Protein AF-A0AAU7STB5-F1 (afdb_monomer)

Mean predicted aligned error: 6.51 Å

Radius of gyration: 11.25 Å; Cα contacts (8 Å, |Δi|>4): 115; chains: 1; bounding box: 31×24×24 Å

pLDDT: mean 76.01, std 9.76, range [49.88, 88.62]

Foldseek 3Di:
DDQVVVVVVLCVLQVVQWPDWDGDDVQKTKTKGAQVSRDDCSVVVVVVVCVVVVWDWDWAADDDRIIIIITGRD

Sequence (74 aa):
MKVSTFTTTFEELLGYSFRRLNAPEDGIVKIEVCVSSLVGNALNRFLDYCSKHGYKHGVEEIKDNLILLTVHLK

Secondary structure (DSSP, 8-state):
--HHHHHHHHHHHHTT-EEEEEEEETTEEEEEEETTT--TTHHHHHHHHHHHTT-EEEEEEEETTEEEEEEE--

Organism: NCBI:txid3156489

Nearest PDB structures (foldseek):
  4v5o-assembly2_BF  TM=5.036E-01  e=1.000E+00  Tetrahymena thermophila
  4uer-assembly1_F  TM=5.251E-01  e=1.635E+00  Lachancea kluyveri
  3j80-assembly1_j  TM=4.958E-01  e=1.966E+00  Saccharomyces cerevisiae
  6bw5-assembly2_C  TM=3.934E-01  e=6.916E-01  Homo sapiens
  2rvh-assembly1_A  TM=4.884E-01  e=4.370E+00  Saccharomyces cerevisiae S288C

Structure (mmCIF, N/CA/C/O backbone):
data_AF-A0AAU7STB5-F1
#
_entry.id   AF-A0AAU7STB5-F1
#
loop_
_atom_site.group_PDB
_atom_site.id
_atom_site.type_symbol
_atom_site.label_atom_id
_atom_site.label_alt_id
_atom_site.label_comp_id
_atom_site.label_asym_id
_atom_site.label_entity_id
_atom_site.label_seq_id
_atom_site.pdbx_PDB_ins_code
_atom_site.Cartn_x
_atom_site.Cartn_y
_atom_site.Cartn_z
_atom_site.occupancy
_atom_site.B_iso_or_equiv
_atom_site.auth_seq_id
_atom_site.auth_comp_id
_atom_site.auth_asym_id
_atom_site.auth_atom_id
_atom_site.pdbx_PDB_model_num
ATOM 1 N N . MET A 1 1 ? 16.737 -6.617 -5.002 1.00 49.88 1 MET A N 1
ATOM 2 C CA . MET A 1 1 ? 16.532 -6.335 -3.560 1.00 49.88 1 MET A CA 1
ATOM 3 C C . MET A 1 1 ? 16.061 -7.630 -2.903 1.00 49.88 1 MET A C 1
ATOM 5 O O . MET A 1 1 ? 15.226 -8.295 -3.502 1.00 49.88 1 MET A O 1
ATOM 9 N N . LYS A 1 2 ? 16.625 -8.067 -1.766 1.00 54.84 2 LYS A N 1
ATOM 10 C CA . LYS A 1 2 ? 16.138 -9.287 -1.091 1.00 54.84 2 LYS A CA 1
ATOM 11 C C . LYS A 1 2 ? 14.759 -9.003 -0.489 1.00 54.84 2 LYS A C 1
ATOM 13 O O . LYS A 1 2 ? 14.580 -7.989 0.177 1.00 54.84 2 LYS A O 1
ATOM 18 N N . VAL A 1 3 ? 13.823 -9.920 -0.712 1.00 55.91 3 VAL A N 1
ATOM 19 C CA . VAL A 1 3 ? 12.440 -9.915 -0.203 1.00 55.91 3 VAL A CA 1
ATOM 20 C C . VAL A 1 3 ? 12.349 -9.499 1.264 1.00 55.91 3 VAL A C 1
ATOM 22 O O . VAL A 1 3 ? 11.508 -8.690 1.622 1.00 55.91 3 VAL A O 1
ATOM 25 N N . SER A 1 4 ? 13.260 -10.007 2.090 1.00 53.69 4 SER A N 1
ATOM 26 C CA . SER A 1 4 ? 13.300 -9.777 3.535 1.00 53.69 4 SER A CA 1
ATOM 27 C C . SER A 1 4 ? 13.496 -8.306 3.910 1.00 53.69 4 SER A C 1
ATOM 29 O O . SER A 1 4 ? 12.972 -7.853 4.914 1.00 53.69 4 SER A O 1
ATOM 31 N N . THR A 1 5 ? 14.242 -7.544 3.104 1.00 61.22 5 THR A N 1
ATOM 32 C CA . THR A 1 5 ? 14.409 -6.099 3.323 1.00 61.22 5 THR A CA 1
ATOM 33 C C . THR A 1 5 ? 13.148 -5.348 2.920 1.00 61.22 5 THR A C 1
ATOM 35 O O . THR A 1 5 ? 12.766 -4.390 3.579 1.00 61.22 5 THR A O 1
ATOM 38 N N . PHE A 1 6 ? 12.490 -5.809 1.853 1.00 65.69 6 PHE A N 1
ATOM 39 C CA . PHE A 1 6 ? 11.260 -5.210 1.354 1.00 65.69 6 PHE A CA 1
ATOM 40 C C . PHE A 1 6 ? 10.152 -5.318 2.403 1.00 65.69 6 PHE A C 1
ATOM 42 O O . PHE A 1 6 ? 9.551 -4.310 2.753 1.00 65.69 6 PHE A O 1
ATOM 49 N N . THR A 1 7 ? 9.946 -6.504 2.979 1.00 63.16 7 THR A N 1
ATOM 50 C CA . THR A 1 7 ? 8.921 -6.741 4.003 1.00 63.16 7 THR A CA 1
ATOM 51 C C . THR A 1 7 ? 9.119 -5.852 5.221 1.00 63.16 7 THR A C 1
ATOM 53 O O . THR A 1 7 ? 8.208 -5.098 5.541 1.00 63.16 7 THR A O 1
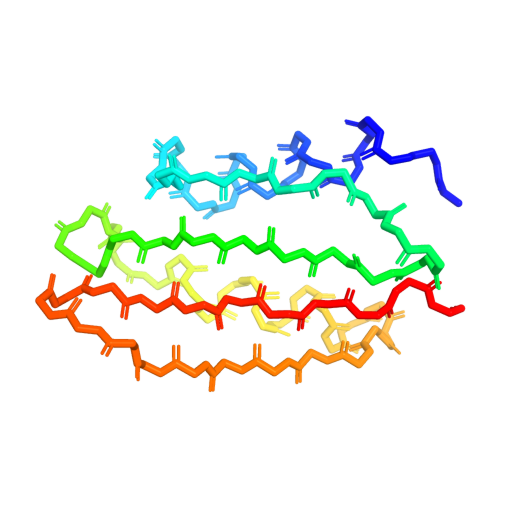ATOM 56 N N . THR A 1 8 ? 10.318 -5.827 5.811 1.00 64.56 8 THR A N 1
ATOM 57 C CA . THR A 1 8 ? 10.610 -5.026 7.012 1.00 64.56 8 THR A CA 1
ATOM 58 C C . THR A 1 8 ? 10.361 -3.532 6.799 1.00 64.56 8 THR A C 1
ATOM 60 O O . THR A 1 8 ? 9.771 -2.886 7.660 1.00 64.56 8 THR A O 1
ATOM 63 N N . THR A 1 9 ? 10.717 -2.983 5.631 1.00 69.00 9 THR A N 1
ATOM 64 C CA . THR A 1 9 ? 10.427 -1.577 5.303 1.00 69.00 9 THR A CA 1
ATOM 65 C C . THR A 1 9 ? 8.926 -1.280 5.323 1.00 69.00 9 THR A C 1
ATOM 67 O O . THR A 1 9 ? 8.515 -0.216 5.782 1.00 69.00 9 THR A O 1
ATOM 70 N N . PHE A 1 10 ? 8.082 -2.214 4.881 1.00 71.25 10 PHE A N 1
ATOM 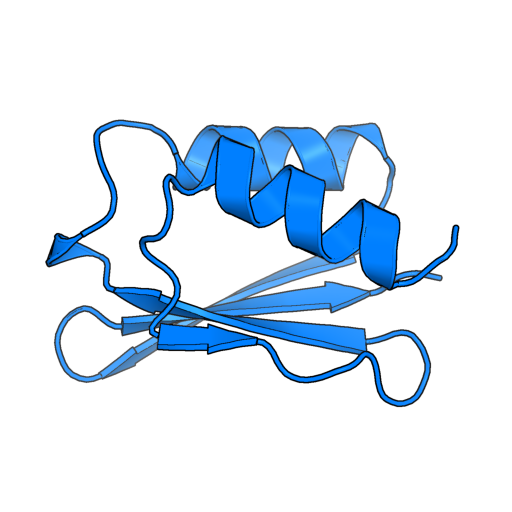71 C CA . PHE A 1 10 ? 6.634 -2.025 4.951 1.00 71.25 10 PHE A CA 1
ATOM 72 C C . PHE A 1 10 ? 6.053 -2.263 6.329 1.00 71.25 10 PHE A C 1
ATOM 74 O O . PHE A 1 10 ? 5.087 -1.588 6.672 1.00 71.25 10 PHE A O 1
ATOM 81 N N . GLU A 1 11 ? 6.639 -3.150 7.130 1.00 70.62 11 GLU A N 1
ATOM 82 C CA . GLU A 1 11 ? 6.232 -3.293 8.528 1.00 70.62 11 GLU A CA 1
ATOM 83 C C . GLU A 1 11 ? 6.453 -1.990 9.300 1.00 70.62 11 GLU A C 1
ATOM 85 O O . GLU A 1 11 ? 5.576 -1.577 10.059 1.00 70.62 11 GLU A O 1
ATOM 90 N N . GLU A 1 12 ? 7.572 -1.306 9.048 1.00 71.50 12 GLU A N 1
ATOM 91 C CA . GLU A 1 12 ? 7.869 0.003 9.635 1.00 71.50 12 GLU A CA 1
ATOM 92 C C . GLU A 1 12 ? 6.963 1.117 9.091 1.00 71.50 12 GLU A C 1
ATOM 94 O O . GLU A 1 12 ? 6.504 1.968 9.853 1.00 71.50 12 GLU A O 1
ATOM 99 N N . LEU A 1 13 ? 6.663 1.118 7.787 1.00 73.50 13 LEU A N 1
ATOM 100 C CA . LEU A 1 13 ? 5.810 2.143 7.168 1.00 73.50 13 LEU A CA 1
ATOM 101 C C . LEU A 1 13 ? 4.323 1.989 7.515 1.00 73.50 13 LEU A C 1
ATOM 103 O O . LEU A 1 13 ? 3.623 2.992 7.661 1.00 73.50 13 LEU A O 1
ATOM 107 N N . LEU A 1 14 ? 3.840 0.751 7.619 1.00 71.56 14 LEU A N 1
ATOM 108 C CA . LEU A 1 14 ? 2.441 0.416 7.900 1.00 71.56 14 LEU A CA 1
ATOM 109 C C . LEU A 1 14 ? 2.191 0.127 9.388 1.00 71.56 14 LEU A C 1
ATOM 111 O O . LEU A 1 14 ? 1.041 -0.034 9.785 1.00 71.56 14 LEU A O 1
ATOM 115 N N . GLY A 1 15 ? 3.238 0.064 10.213 1.00 65.12 15 GLY A N 1
ATOM 116 C CA . GLY A 1 15 ? 3.154 -0.061 11.668 1.00 65.12 15 GLY A CA 1
ATOM 117 C C . GLY A 1 15 ? 2.518 -1.366 12.148 1.00 65.12 15 GLY A C 1
ATOM 118 O O . GLY A 1 15 ? 1.512 -1.319 12.849 1.00 65.12 15 GLY A O 1
ATOM 119 N N . TYR A 1 16 ? 3.059 -2.528 11.759 1.00 63.28 16 TYR A N 1
ATOM 120 C CA . TYR A 1 16 ? 2.540 -3.864 12.143 1.00 63.28 16 TYR A CA 1
ATOM 121 C C . TYR A 1 16 ? 1.058 -4.132 11.794 1.00 63.28 16 TYR A C 1
ATOM 123 O O . TYR A 1 16 ? 0.455 -5.083 12.283 1.00 63.28 16 TYR A O 1
ATOM 131 N N . SER A 1 17 ? 0.456 -3.316 10.924 1.00 62.84 17 SER A N 1
ATOM 132 C CA . SER A 1 17 ? -0.988 -3.349 10.631 1.00 62.84 17 SER A CA 1
ATOM 133 C C . SER A 1 17 ? -1.384 -4.273 9.473 1.00 62.84 17 SER A C 1
ATOM 135 O O . SER A 1 17 ? -2.528 -4.251 9.007 1.00 62.84 17 SER A O 1
ATOM 137 N N . PHE A 1 18 ? -0.445 -5.073 8.970 1.00 67.31 18 PHE A N 1
ATOM 138 C CA . PHE A 1 18 ? -0.689 -6.023 7.890 1.00 67.31 18 PHE A CA 1
ATOM 139 C C . PHE A 1 18 ? -1.167 -7.357 8.470 1.00 67.31 18 PHE A C 1
ATOM 141 O O . PHE A 1 18 ? -0.594 -7.921 9.397 1.00 67.31 18 PHE A O 1
ATOM 148 N N . ARG A 1 19 ? -2.263 -7.861 7.908 1.00 63.91 19 ARG A N 1
ATOM 149 C CA . ARG A 1 19 ? -2.914 -9.110 8.309 1.00 63.91 19 ARG A CA 1
ATOM 150 C C . ARG A 1 19 ? -2.255 -10.317 7.651 1.00 63.91 19 ARG A C 1
ATOM 152 O O . ARG A 1 19 ? -2.264 -11.408 8.215 1.00 63.91 19 ARG A O 1
ATOM 159 N N . ARG A 1 20 ? -1.686 -10.119 6.460 1.00 66.75 20 ARG A N 1
ATOM 160 C CA . ARG A 1 20 ? -0.968 -11.150 5.717 1.00 66.75 20 ARG A CA 1
ATOM 161 C C . ARG A 1 20 ? 0.025 -10.512 4.762 1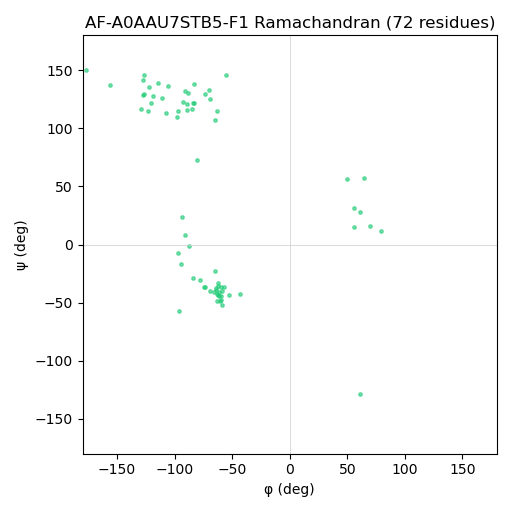.00 66.75 20 ARG A C 1
ATOM 163 O O . ARG A 1 20 ? -0.300 -9.547 4.073 1.00 66.75 20 ARG A O 1
ATOM 170 N N . LEU A 1 21 ? 1.215 -11.088 4.697 1.00 68.44 21 LEU A N 1
ATOM 171 C CA . LEU A 1 21 ? 2.196 -10.771 3.679 1.00 68.44 21 LEU A CA 1
ATOM 172 C C . LEU A 1 21 ? 2.555 -12.064 2.960 1.00 68.44 21 LEU A C 1
ATOM 174 O O . LEU A 1 21 ? 3.087 -12.995 3.566 1.00 68.44 21 LEU A O 1
ATOM 178 N N . ASN A 1 22 ? 2.223 -12.133 1.675 1.00 67.88 22 ASN A N 1
ATOM 179 C CA . ASN A 1 22 ? 2.646 -13.252 0.850 1.00 67.88 22 ASN A CA 1
ATOM 180 C C . ASN A 1 22 ? 4.069 -12.984 0.360 1.00 67.88 22 ASN A C 1
ATOM 182 O O . ASN A 1 22 ? 4.407 -11.858 -0.022 1.00 67.88 22 ASN A O 1
ATOM 186 N N . ALA A 1 23 ? 4.902 -14.025 0.378 1.00 62.88 23 ALA A N 1
ATOM 187 C CA . ALA A 1 23 ? 6.207 -13.965 -0.259 1.00 62.88 23 ALA A CA 1
ATOM 188 C C . ALA A 1 23 ? 6.029 -13.575 -1.738 1.00 62.88 23 ALA A C 1
ATOM 190 O O . ALA A 1 23 ? 5.022 -13.946 -2.344 1.00 62.88 23 ALA A O 1
ATOM 191 N N . PRO A 1 24 ? 6.968 -12.819 -2.325 1.00 67.19 24 PRO A N 1
ATOM 192 C CA . PRO A 1 24 ? 6.887 -12.458 -3.721 1.00 67.19 24 PRO A CA 1
ATOM 193 C C . PRO A 1 24 ? 7.006 -13.710 -4.571 1.00 67.19 24 PRO A C 1
ATOM 195 O O . PRO A 1 24 ? 8.088 -14.280 -4.715 1.00 67.19 24 PRO A O 1
ATOM 198 N N . GLU A 1 25 ? 5.885 -14.107 -5.149 1.00 68.88 25 GLU A N 1
ATOM 199 C CA . GLU A 1 25 ? 5.849 -15.034 -6.264 1.00 68.88 25 GLU A CA 1
ATOM 200 C C . GLU A 1 25 ? 6.065 -14.204 -7.532 1.00 68.88 25 GLU A C 1
ATOM 202 O O . GLU A 1 25 ? 5.354 -13.229 -7.776 1.00 68.88 25 GLU A O 1
ATOM 207 N N . ASP A 1 26 ? 7.107 -14.535 -8.298 1.00 72.19 26 ASP A N 1
ATOM 208 C CA . ASP A 1 26 ? 7.428 -13.881 -9.578 1.00 72.19 26 ASP A CA 1
ATOM 209 C C . ASP A 1 26 ? 7.717 -12.361 -9.485 1.00 72.19 26 ASP A C 1
ATOM 211 O O . ASP A 1 26 ? 7.489 -11.591 -10.413 1.00 72.19 26 ASP A O 1
ATOM 215 N N . GLY A 1 27 ? 8.210 -11.896 -8.330 1.00 75.00 27 GLY A N 1
ATOM 216 C CA . GLY A 1 27 ? 8.466 -10.471 -8.088 1.00 75.00 27 GLY A CA 1
ATOM 217 C C . GLY A 1 27 ? 7.212 -9.665 -7.739 1.00 75.00 27 GLY A C 1
ATOM 218 O O . GLY A 1 27 ? 7.270 -8.441 -7.698 1.00 7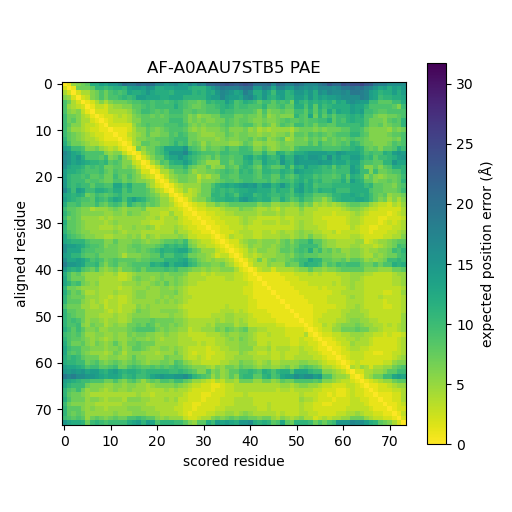5.00 27 GLY A O 1
ATOM 219 N N . ILE A 1 28 ? 6.081 -10.312 -7.452 1.00 81.31 28 ILE A N 1
ATOM 220 C CA . ILE A 1 28 ? 4.843 -9.640 -7.044 1.00 81.31 28 ILE A CA 1
ATOM 221 C C . ILE A 1 28 ? 4.603 -9.872 -5.557 1.00 81.31 28 ILE A C 1
ATOM 223 O O . ILE A 1 28 ? 4.299 -10.979 -5.128 1.00 81.31 28 ILE A O 1
ATOM 227 N N . VAL A 1 29 ? 4.690 -8.812 -4.763 1.00 81.31 29 VAL A N 1
ATOM 228 C CA . VAL A 1 29 ? 4.367 -8.823 -3.335 1.00 81.31 29 VAL A CA 1
ATOM 229 C C . VAL A 1 29 ? 2.900 -8.465 -3.153 1.00 81.31 29 VAL A C 1
ATOM 231 O O . VAL A 1 29 ? 2.432 -7.472 -3.704 1.00 81.31 29 VAL A O 1
A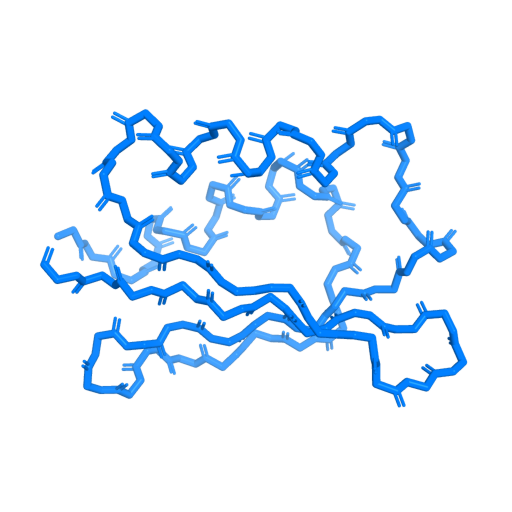TOM 234 N N . LYS A 1 30 ? 2.180 -9.248 -2.349 1.00 84.06 30 LYS A N 1
ATOM 235 C CA . LYS A 1 30 ? 0.797 -8.961 -1.954 1.00 84.06 30 LYS A CA 1
ATOM 236 C C . LYS A 1 30 ? 0.719 -8.808 -0.441 1.00 84.06 30 LYS A C 1
ATOM 238 O O . LYS A 1 30 ? 1.182 -9.684 0.291 1.00 84.06 30 LYS A O 1
ATOM 243 N N . ILE A 1 31 ? 0.145 -7.699 0.007 1.00 82.44 31 ILE A N 1
ATOM 244 C CA . ILE A 1 31 ? 0.067 -7.303 1.410 1.00 82.44 31 ILE A CA 1
ATOM 245 C C . ILE A 1 31 ? -1.384 -6.971 1.722 1.00 82.44 31 ILE A C 1
ATOM 247 O O . ILE A 1 31 ? -1.951 -6.037 1.165 1.00 82.44 31 ILE A O 1
ATOM 251 N N . GLU A 1 32 ? -1.984 -7.733 2.620 1.00 85.81 32 GLU A N 1
ATOM 252 C CA . GLU A 1 32 ? -3.318 -7.457 3.138 1.00 85.81 32 GLU A CA 1
ATOM 253 C C . GLU A 1 32 ? -3.183 -6.557 4.364 1.00 85.81 32 GLU A C 1
ATOM 255 O O . GLU A 1 32 ? -2.533 -6.933 5.341 1.00 85.81 32 GLU A O 1
ATOM 260 N N . VAL A 1 33 ? -3.787 -5.373 4.333 1.00 81.94 33 VAL A N 1
ATOM 261 C CA . VAL A 1 33 ? -3.708 -4.375 5.404 1.00 81.94 33 VAL A CA 1
ATOM 262 C C . VAL A 1 33 ? -5.103 -4.042 5.901 1.00 81.94 33 VAL A C 1
ATOM 264 O O . VAL A 1 33 ? -6.022 -3.835 5.112 1.00 81.94 33 VAL A O 1
ATOM 267 N N . CYS A 1 34 ? -5.262 -3.979 7.220 1.00 81.75 34 CYS A N 1
ATOM 268 C CA . CYS A 1 34 ? -6.507 -3.535 7.828 1.00 81.75 34 CYS A CA 1
ATOM 269 C C . CYS A 1 34 ? -6.517 -2.002 7.913 1.00 81.75 34 CYS A C 1
ATOM 271 O O . CYS A 1 34 ? -5.706 -1.410 8.623 1.00 81.75 34 CYS A O 1
ATOM 273 N N . VAL A 1 35 ? -7.451 -1.355 7.223 1.00 77.31 35 VAL A N 1
ATOM 274 C CA . VAL A 1 35 ? -7.697 0.091 7.242 1.00 77.31 35 VAL A CA 1
ATOM 275 C C . VAL A 1 35 ? -7.988 0.589 8.651 1.00 77.31 35 VAL A C 1
ATOM 277 O O . VAL A 1 35 ? -7.495 1.644 9.028 1.00 77.31 35 VAL A O 1
ATOM 280 N N . SER A 1 36 ? -8.693 -0.193 9.471 1.00 76.00 36 SER A N 1
ATOM 281 C CA . SER A 1 36 ? -8.921 0.157 10.881 1.00 76.00 36 SER A CA 1
ATOM 282 C C . SER A 1 36 ? -7.637 0.185 11.716 1.00 76.00 36 SER A C 1
ATOM 284 O O . SER A 1 36 ? -7.608 0.825 12.762 1.00 76.00 36 SER A O 1
ATOM 286 N N . SER A 1 37 ? -6.590 -0.519 11.280 1.00 72.19 37 SER A N 1
ATOM 287 C CA . SER A 1 37 ? -5.279 -0.526 11.933 1.00 72.19 37 SER A CA 1
ATOM 288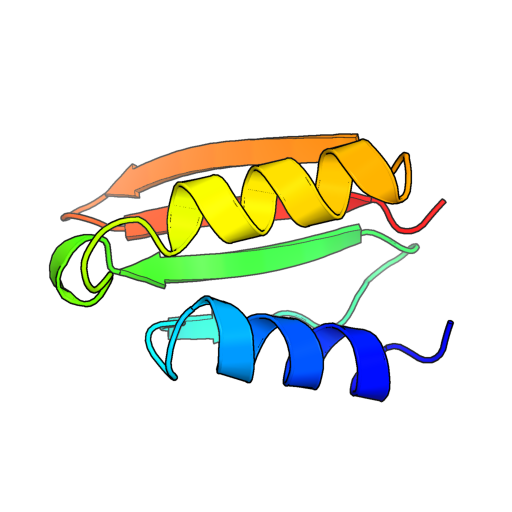 C C . SER A 1 37 ? -4.314 0.493 11.324 1.00 72.19 37 SER A C 1
ATOM 290 O O . SER A 1 37 ? -3.333 0.845 11.971 1.00 72.19 37 SER A O 1
ATOM 292 N N . LEU A 1 38 ? -4.590 1.018 10.123 1.00 74.69 38 LEU A N 1
ATOM 293 C CA . LEU A 1 38 ? -3.766 2.061 9.516 1.00 74.69 38 LEU A CA 1
ATOM 294 C C . LEU A 1 38 ? -3.799 3.328 10.371 1.00 74.69 38 LEU A C 1
ATOM 296 O O . LEU A 1 38 ? -4.816 4.011 10.488 1.00 74.69 38 LEU A O 1
ATOM 300 N N . VAL A 1 39 ? -2.646 3.677 10.932 1.00 69.69 39 VAL A N 1
ATOM 301 C CA . VAL A 1 39 ? -2.498 4.898 11.719 1.00 69.69 39 VAL A CA 1
ATOM 302 C C . VAL A 1 39 ? -2.111 6.054 10.798 1.00 69.69 39 VAL A C 1
ATOM 304 O O . VAL A 1 39 ? -1.034 6.075 10.195 1.00 69.69 39 VAL A O 1
ATOM 307 N N . GLY A 1 40 ? -2.992 7.050 10.701 1.00 76.19 40 GLY A N 1
ATOM 308 C CA . GLY A 1 40 ? -2.739 8.285 9.959 1.00 76.19 40 GLY A CA 1
ATOM 309 C C . GLY A 1 40 ? -2.488 8.056 8.463 1.00 76.19 40 GLY A C 1
ATOM 310 O O . GLY A 1 40 ? -3.265 7.404 7.778 1.00 76.19 40 GLY A O 1
ATOM 311 N N . ASN A 1 41 ? -1.390 8.615 7.943 1.00 79.38 41 ASN A N 1
ATOM 312 C CA . ASN A 1 41 ? -1.058 8.614 6.510 1.00 79.38 41 ASN A CA 1
ATOM 313 C C . ASN A 1 41 ? -0.156 7.441 6.075 1.00 79.38 41 ASN A C 1
ATOM 315 O O . ASN A 1 41 ? 0.548 7.553 5.070 1.00 79.38 41 ASN A O 1
ATOM 319 N N . ALA A 1 42 ? -0.145 6.332 6.819 1.00 79.75 42 ALA A N 1
ATOM 320 C CA . ALA A 1 42 ? 0.710 5.173 6.548 1.00 79.75 42 ALA A CA 1
ATOM 321 C C .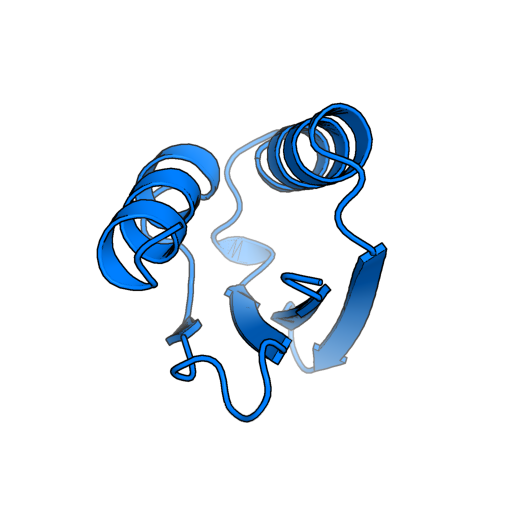 ALA A 1 42 ? 0.577 4.651 5.101 1.00 79.75 42 ALA A C 1
ATOM 323 O O . ALA A 1 42 ? 1.581 4.448 4.417 1.00 79.75 42 ALA A O 1
ATOM 324 N N . LEU A 1 43 ? -0.654 4.551 4.587 1.00 81.31 43 LEU A N 1
ATOM 325 C CA . LEU A 1 43 ? -0.914 4.152 3.201 1.00 81.31 43 LEU A CA 1
ATOM 326 C C . LEU A 1 43 ? -0.325 5.138 2.180 1.00 81.31 43 LEU A C 1
ATOM 328 O O . LEU A 1 43 ? 0.301 4.726 1.211 1.00 81.31 43 LEU A O 1
ATOM 332 N N . ASN A 1 44 ? -0.462 6.445 2.405 1.00 84.88 44 ASN A N 1
ATOM 333 C CA . ASN A 1 44 ? 0.117 7.445 1.504 1.00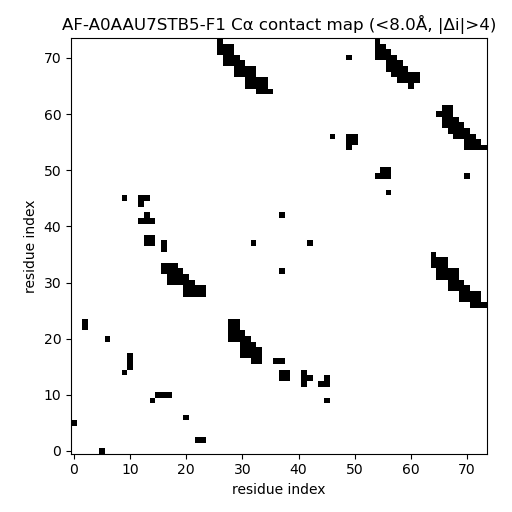 84.88 44 ASN A CA 1
ATOM 334 C C . ASN A 1 44 ? 1.651 7.377 1.484 1.00 84.88 44 ASN A C 1
ATOM 336 O O . ASN A 1 44 ? 2.250 7.469 0.416 1.00 84.88 44 ASN A O 1
ATOM 340 N N . ARG A 1 45 ? 2.299 7.155 2.637 1.00 84.94 45 ARG A N 1
ATOM 341 C CA . ARG A 1 45 ? 3.764 6.978 2.704 1.00 84.94 45 ARG A CA 1
ATOM 342 C C . ARG A 1 45 ? 4.219 5.729 1.953 1.00 84.94 45 ARG A C 1
ATOM 344 O O . ARG A 1 45 ? 5.252 5.764 1.293 1.00 84.94 45 ARG A O 1
ATOM 351 N N . PHE A 1 46 ? 3.440 4.652 2.027 1.00 82.88 46 PHE A N 1
ATOM 352 C CA . PHE A 1 46 ? 3.679 3.434 1.257 1.00 82.88 46 PHE A CA 1
ATOM 353 C C . PHE A 1 46 ? 3.630 3.695 -0.253 1.00 82.88 46 PHE A C 1
ATOM 355 O O . PHE A 1 46 ? 4.527 3.280 -0.989 1.00 82.88 46 PHE A O 1
ATOM 362 N N . LEU A 1 47 ? 2.589 4.389 -0.719 1.00 84.50 47 LEU A N 1
ATOM 363 C CA . LEU A 1 47 ? 2.406 4.693 -2.139 1.00 84.50 47 LEU A CA 1
ATOM 364 C C . LEU A 1 47 ? 3.498 5.635 -2.655 1.00 84.50 47 LEU A C 1
ATOM 366 O O . LEU A 1 47 ? 4.052 5.394 -3.726 1.00 84.50 47 LEU A O 1
ATOM 370 N N . ASP A 1 48 ? 3.871 6.642 -1.862 1.00 87.81 48 ASP A N 1
ATOM 371 C CA . ASP A 1 48 ? 4.996 7.536 -2.156 1.00 87.81 48 ASP A CA 1
ATOM 372 C C . ASP A 1 48 ? 6.320 6.764 -2.268 1.00 87.81 48 ASP A C 1
ATOM 374 O O . ASP A 1 48 ? 7.070 6.964 -3.222 1.00 87.81 48 ASP A O 1
ATOM 378 N N . TYR A 1 49 ? 6.584 5.825 -1.352 1.00 84.75 49 TYR A N 1
ATOM 379 C CA . TYR A 1 49 ? 7.766 4.963 -1.413 1.00 84.75 49 TYR A CA 1
ATOM 380 C C . TYR A 1 49 ? 7.796 4.126 -2.698 1.00 84.75 49 TYR A C 1
ATOM 382 O O . TYR A 1 49 ? 8.813 4.094 -3.394 1.00 84.75 49 TYR A O 1
ATOM 390 N N . CYS A 1 50 ? 6.677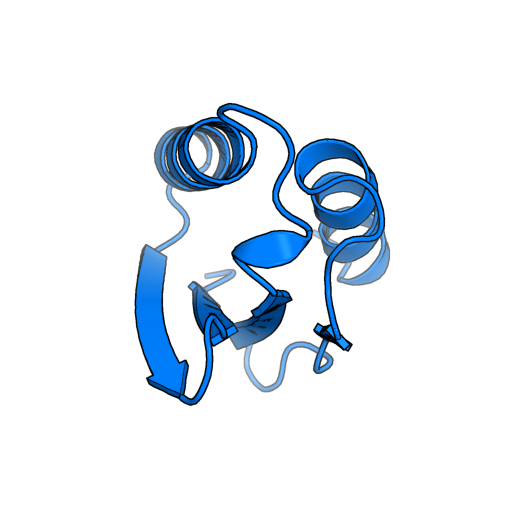 3.486 -3.049 1.00 84.25 50 CYS A N 1
ATOM 391 C CA . CYS A 1 50 ? 6.597 2.685 -4.268 1.00 84.25 50 CYS A CA 1
ATOM 392 C C . CYS A 1 50 ? 6.795 3.548 -5.523 1.00 84.25 50 CYS A C 1
ATOM 394 O O . CYS A 1 50 ? 7.574 3.170 -6.397 1.00 84.25 50 CYS A O 1
ATOM 396 N N . SER A 1 51 ? 6.180 4.734 -5.575 1.00 85.88 51 SER A N 1
ATOM 397 C CA . SER A 1 51 ? 6.378 5.701 -6.663 1.00 85.88 51 SER A CA 1
ATOM 398 C C . SER A 1 51 ? 7.829 6.179 -6.770 1.00 85.88 51 SER A C 1
ATOM 400 O O . SER A 1 51 ? 8.382 6.196 -7.868 1.00 85.88 51 SER A O 1
ATOM 402 N N . LYS A 1 52 ? 8.490 6.500 -5.650 1.00 87.19 52 LYS A N 1
ATOM 403 C CA . LYS A 1 52 ? 9.903 6.929 -5.623 1.00 87.19 52 LYS A CA 1
ATOM 404 C C . LYS A 1 52 ? 10.864 5.868 -6.136 1.00 87.19 52 LYS A C 1
ATOM 406 O O . LYS A 1 52 ? 11.860 6.199 -6.771 1.00 87.19 52 LYS A O 1
ATOM 411 N N . HIS A 1 53 ? 10.571 4.606 -5.852 1.00 82.38 53 HIS A N 1
ATOM 412 C CA . HIS A 1 53 ? 11.380 3.484 -6.305 1.00 82.38 53 HIS A CA 1
ATOM 413 C C . HIS A 1 53 ? 10.978 2.959 -7.693 1.00 82.38 53 HIS A C 1
ATOM 415 O O . HIS A 1 53 ? 11.615 2.037 -8.198 1.00 82.38 53 HIS A O 1
ATOM 421 N N . GLY A 1 54 ? 9.945 3.529 -8.325 1.00 83.00 54 GLY A N 1
ATOM 422 C CA . GLY A 1 54 ? 9.450 3.077 -9.627 1.00 83.00 54 GLY A CA 1
ATOM 423 C C . GLY A 1 54 ? 8.750 1.715 -9.587 1.00 83.00 54 GLY A C 1
ATOM 424 O O . GLY A 1 54 ? 8.553 1.093 -10.631 1.00 83.00 54 GLY A O 1
ATOM 425 N N . TYR A 1 55 ? 8.363 1.240 -8.401 1.00 85.25 55 TYR A N 1
ATOM 426 C CA . TYR A 1 55 ? 7.622 -0.006 -8.262 1.00 85.25 55 TYR A CA 1
ATOM 427 C C . TYR A 1 55 ? 6.185 0.202 -8.718 1.00 85.25 55 TYR A C 1
ATOM 429 O O . TYR A 1 55 ? 5.492 1.109 -8.254 1.00 85.25 55 TYR A O 1
ATOM 437 N N . LYS A 1 56 ? 5.696 -0.674 -9.599 1.00 86.19 56 LYS A N 1
ATOM 438 C CA . LYS A 1 56 ? 4.269 -0.680 -9.928 1.00 86.19 56 LYS A CA 1
ATOM 439 C C . LYS A 1 56 ? 3.500 -1.174 -8.716 1.00 86.19 56 LYS A C 1
ATOM 441 O O . LYS A 1 56 ? 3.775 -2.264 -8.225 1.00 86.19 56 LYS A O 1
ATOM 446 N N . HIS A 1 57 ? 2.531 -0.394 -8.264 1.00 87.25 57 HIS A N 1
ATOM 447 C CA . HIS A 1 57 ? 1.705 -0.736 -7.120 1.00 87.25 57 HIS A CA 1
ATOM 448 C C . HIS A 1 57 ? 0.216 -0.650 -7.470 1.00 87.25 57 HIS A C 1
ATOM 450 O O . HIS A 1 57 ? -0.198 0.197 -8.261 1.00 87.25 57 HIS A O 1
ATOM 456 N N . GLY A 1 58 ? -0.586 -1.522 -6.871 1.00 86.62 58 GLY A N 1
ATOM 457 C CA . GLY A 1 58 ? -2.043 -1.538 -6.940 1.00 86.62 58 GLY A CA 1
ATOM 458 C C . GLY A 1 58 ? -2.625 -1.578 -5.534 1.00 86.62 58 GLY A C 1
ATOM 459 O O . GLY A 1 58 ? -2.071 -2.238 -4.656 1.00 86.62 58 GLY A O 1
ATOM 460 N N . VAL A 1 59 ? -3.720 -0.856 -5.321 1.00 87.62 59 VAL A N 1
ATOM 461 C CA . VAL A 1 59 ? -4.485 -0.867 -4.071 1.00 87.62 59 VAL A CA 1
ATOM 462 C C . VAL A 1 59 ? -5.891 -1.317 -4.421 1.00 87.62 59 VAL A C 1
ATOM 464 O O . VAL A 1 59 ? -6.536 -0.687 -5.256 1.00 87.62 59 VAL A O 1
ATOM 467 N N . GLU A 1 60 ? -6.350 -2.395 -3.806 1.00 88.62 60 GLU A N 1
ATOM 468 C CA . GLU A 1 60 ? -7.689 -2.938 -4.019 1.00 88.62 60 GLU A CA 1
ATOM 469 C C . GLU A 1 60 ? -8.383 -3.110 -2.669 1.00 88.62 60 GLU A C 1
ATOM 471 O O . GLU A 1 60 ? -7.813 -3.687 -1.751 1.00 88.62 60 GLU A O 1
ATOM 476 N N . GLU A 1 61 ? -9.594 -2.587 -2.507 1.00 85.44 61 GLU A N 1
ATOM 477 C CA . GLU A 1 61 ? -10.374 -2.807 -1.287 1.00 85.44 61 GLU A CA 1
ATOM 478 C C . GLU A 1 61 ? -11.104 -4.148 -1.396 1.00 85.44 61 GLU A C 1
ATOM 480 O O . GLU A 1 61 ? -11.855 -4.369 -2.345 1.00 85.44 61 GLU A O 1
ATOM 485 N N . ILE A 1 62 ? -10.859 -5.058 -0.451 1.00 82.81 62 ILE A N 1
ATOM 486 C CA . ILE A 1 62 ? -11.357 -6.438 -0.541 1.00 82.81 62 ILE A CA 1
ATOM 487 C C . ILE A 1 62 ? -12.662 -6.617 0.241 1.00 82.81 62 ILE A C 1
ATOM 489 O O . ILE A 1 62 ? -13.651 -7.082 -0.324 1.00 82.81 62 ILE A O 1
ATOM 493 N N . LYS A 1 63 ? -12.667 -6.315 1.553 1.00 74.50 63 LYS A N 1
ATOM 494 C CA . LYS A 1 63 ? -13.836 -6.457 2.455 1.00 74.50 63 LYS A CA 1
ATOM 495 C C . LYS A 1 63 ? -13.543 -5.952 3.871 1.00 74.50 63 LYS A C 1
ATOM 497 O O . LYS A 1 63 ? -12.423 -6.113 4.328 1.00 74.50 63 LYS A O 1
ATOM 502 N N . ASP A 1 64 ? -14.547 -5.450 4.596 1.00 70.88 64 ASP A N 1
ATOM 503 C CA . ASP A 1 64 ? -14.475 -5.195 6.054 1.00 70.88 64 ASP A CA 1
ATOM 504 C C . ASP A 1 64 ? -13.230 -4.397 6.490 1.00 70.88 64 ASP A C 1
ATOM 506 O O . ASP A 1 64 ? -12.419 -4.844 7.303 1.00 70.88 64 ASP A O 1
ATOM 510 N N . ASN A 1 65 ? -13.039 -3.211 5.905 1.00 78.69 65 ASN A N 1
ATOM 511 C CA . ASN A 1 65 ? -11.858 -2.383 6.152 1.00 78.69 65 ASN A CA 1
ATOM 512 C C . ASN A 1 65 ? -10.534 -3.120 5.859 1.00 78.69 65 ASN A C 1
ATOM 514 O O . ASN A 1 65 ? -9.534 -2.840 6.508 1.00 78.69 65 ASN A O 1
ATOM 518 N N . LEU A 1 66 ? -10.481 -4.050 4.900 1.00 85.44 66 LEU A N 1
ATOM 519 C CA . LEU A 1 66 ? -9.224 -4.565 4.353 1.00 85.44 66 LEU A CA 1
ATOM 520 C C . LEU A 1 66 ? -8.937 -4.030 2.961 1.00 85.44 66 LEU A C 1
ATOM 522 O O . LEU A 1 66 ? -9.784 -4.074 2.070 1.00 85.44 66 LEU A O 1
ATOM 526 N N . ILE A 1 67 ? -7.678 -3.652 2.775 1.00 87.25 67 ILE A N 1
ATOM 527 C CA . ILE A 1 67 ? -7.082 -3.333 1.486 1.00 87.25 67 ILE A CA 1
ATOM 528 C C . ILE A 1 67 ? -5.997 -4.357 1.144 1.00 87.25 67 ILE A C 1
ATOM 530 O O . ILE A 1 67 ? -5.200 -4.757 1.992 1.00 87.25 67 ILE A O 1
ATOM 534 N N . LEU A 1 68 ? -5.955 -4.768 -0.114 1.00 87.19 68 LEU A N 1
ATOM 535 C CA . LEU A 1 68 ? -4.884 -5.530 -0.726 1.00 87.19 68 LEU A CA 1
ATOM 536 C C . LEU A 1 68 ? -3.953 -4.568 -1.456 1.00 87.19 68 LEU A C 1
ATOM 538 O O . LEU A 1 68 ? -4.321 -3.948 -2.453 1.00 87.19 68 LEU A O 1
ATOM 542 N N . LEU A 1 69 ? -2.721 -4.473 -0.980 1.00 85.75 69 LEU A N 1
ATOM 543 C CA . LEU A 1 69 ? -1.636 -3.797 -1.670 1.00 85.75 69 LEU A CA 1
ATOM 544 C C . LEU A 1 69 ? -0.883 -4.828 -2.495 1.00 85.75 69 LEU A C 1
ATOM 546 O O . LEU A 1 69 ? -0.373 -5.811 -1.965 1.00 85.75 69 LEU A O 1
ATOM 550 N N . THR A 1 70 ? -0.792 -4.595 -3.793 1.00 87.12 70 THR A N 1
ATOM 551 C CA . THR A 1 70 ? 0.016 -5.406 -4.702 1.00 87.12 70 THR A CA 1
ATOM 552 C C . THR A 1 70 ? 1.183 -4.560 -5.173 1.00 87.12 70 THR A C 1
ATOM 554 O O . THR A 1 70 ? 0.960 -3.467 -5.678 1.00 87.12 70 THR A O 1
ATOM 557 N N . VAL A 1 71 ? 2.420 -5.027 -5.025 1.00 85.75 71 VAL A N 1
ATOM 558 C CA . VAL A 1 71 ? 3.618 -4.317 -5.490 1.00 85.75 71 VAL A CA 1
ATOM 559 C C . VAL A 1 71 ? 4.459 -5.221 -6.369 1.00 85.75 71 VAL A C 1
ATOM 561 O O . VAL A 1 71 ? 4.794 -6.337 -5.990 1.00 85.75 71 VAL A O 1
ATOM 564 N N . HIS A 1 72 ? 4.829 -4.724 -7.540 1.00 84.81 72 HIS A N 1
ATOM 565 C CA . HIS A 1 72 ? 5.679 -5.412 -8.494 1.00 84.81 72 HIS A CA 1
ATOM 566 C C . HIS A 1 72 ? 7.120 -4.915 -8.342 1.00 84.81 72 HIS A C 1
ATOM 568 O O . HIS A 1 72 ? 7.452 -3.783 -8.703 1.00 84.81 72 HIS A O 1
ATOM 574 N N . LEU A 1 73 ? 7.961 -5.801 -7.824 1.00 76.44 73 LEU A N 1
ATOM 575 C CA . LEU A 1 73 ? 9.414 -5.725 -7.751 1.00 76.44 73 LEU A CA 1
ATOM 576 C C . LEU A 1 73 ? 10.001 -6.138 -9.108 1.00 76.44 73 LEU A C 1
ATOM 578 O O . LEU A 1 73 ? 10.486 -7.259 -9.253 1.00 76.44 73 LEU A O 1
ATOM 582 N N . LYS A 1 74 ? 9.881 -5.289 -10.128 1.00 65.69 74 LYS A N 1
ATOM 583 C CA . LYS A 1 74 ? 10.485 -5.555 -11.441 1.00 65.69 74 LYS A CA 1
ATOM 584 C C . LYS A 1 74 ? 11.866 -4.923 -11.554 1.00 65.69 74 LYS A C 1
ATOM 586 O O . LYS A 1 74 ? 12.032 -3.811 -11.010 1.00 65.69 74 LYS A O 1
#

Solvent-accessible surface area (backbone atoms only — not comparable to full-atom values): 4167 Å² total; per-residue (Å²): 132,63,68,72,60,55,52,53,54,46,39,68,48,40,61,73,26,58,80,43,74,51,75,58,60,95,38,37,34,43,35,34,31,33,55,86,51,48,62,83,62,24,67,58,54,49,52,51,51,32,58,74,71,67,35,53,68,46,81,43,79,77,56,92,57,29,32,38,37,35,38,36,66,122